Protein AF-A0A0Q6K0P2-F1 (afdb_monomer_lite)

pLDDT: mean 86.23, std 14.96, range [40.19, 97.38]

Radius of gyration: 13.15 Å; chains: 1; bounding box: 28×29×33 Å

Sequence (103 aa):
MSAYLPEGSTLDDNGKYDAGHGMRYTPYYRDVALSQLDGIWFWHPCGHEIDIPRGPRPGPNGRTNEKWDYTNTECPEKLTIRASIMCDCGFHGYLTNGRWEPC

Structure (mmCIF, N/CA/C/O backbone):
data_AF-A0A0Q6K0P2-F1
#
_entry.id   AF-A0A0Q6K0P2-F1
#
loop_
_atom_site.group_PDB
_atom_site.id
_atom_site.type_symbol
_atom_site.label_atom_id
_atom_site.label_alt_id
_atom_site.label_comp_id
_atom_site.label_asym_id
_atom_site.label_entity_id
_atom_site.label_seq_id
_atom_site.pdbx_PDB_ins_code
_atom_site.Cartn_x
_atom_site.Cartn_y
_atom_site.Cartn_z
_atom_site.occupancy
_atom_site.B_iso_or_equiv
_atom_site.auth_seq_id
_atom_site.auth_comp_id
_atom_site.auth_asym_id
_atom_site.auth_atom_id
_atom_site.pdbx_PDB_model_num
ATOM 1 N N . MET A 1 1 ? -10.956 15.823 3.655 1.00 54.72 1 MET A N 1
ATOM 2 C CA . MET A 1 1 ? -10.616 15.110 4.904 1.00 54.72 1 MET A CA 1
ATOM 3 C C . MET A 1 1 ? -9.116 14.895 4.905 1.00 54.72 1 MET A C 1
ATOM 5 O O . MET A 1 1 ? -8.576 14.618 3.839 1.00 54.72 1 MET A O 1
ATOM 9 N N . SER A 1 2 ? -8.444 15.110 6.033 1.00 74.38 2 SER A N 1
ATOM 10 C CA . SER A 1 2 ? -7.011 14.823 6.155 1.00 74.38 2 SER A CA 1
ATOM 11 C C . SER A 1 2 ? -6.817 13.310 6.219 1.00 74.38 2 SER A C 1
ATOM 13 O O . SER A 1 2 ? -7.520 12.652 6.978 1.00 74.38 2 SER A O 1
ATOM 15 N N . ALA A 1 3 ? -5.915 12.761 5.408 1.00 87.56 3 ALA A N 1
ATOM 16 C CA . ALA A 1 3 ? -5.555 11.349 5.479 1.00 87.56 3 ALA A CA 1
ATOM 17 C C . ALA A 1 3 ? -4.618 11.122 6.674 1.00 87.56 3 ALA A C 1
ATOM 19 O O . ALA A 1 3 ? -3.645 11.860 6.835 1.00 87.56 3 ALA A O 1
ATOM 20 N N . TYR A 1 4 ? -4.905 10.112 7.492 1.00 93.88 4 TYR A N 1
ATOM 21 C CA . TYR A 1 4 ? -4.058 9.702 8.612 1.00 93.88 4 TYR A CA 1
ATOM 22 C C . TYR A 1 4 ? -3.139 8.562 8.174 1.00 93.88 4 TYR A C 1
ATOM 24 O O . TYR A 1 4 ? -3.572 7.660 7.461 1.00 93.88 4 TYR A O 1
ATOM 32 N N . LEU A 1 5 ? -1.870 8.608 8.575 1.00 93.31 5 LEU A N 1
ATOM 33 C CA . LEU A 1 5 ? -0.864 7.601 8.232 1.00 93.31 5 LEU A CA 1
ATOM 34 C C . LEU A 1 5 ? -0.452 6.821 9.489 1.00 93.31 5 LEU A C 1
ATOM 36 O O . LEU A 1 5 ? -0.560 7.362 10.593 1.00 93.31 5 LEU A O 1
ATOM 40 N N . PRO A 1 6 ? 0.050 5.581 9.343 1.00 92.19 6 PRO A N 1
ATOM 41 C CA . PRO A 1 6 ? 0.675 4.858 10.440 1.00 92.19 6 PRO A CA 1
ATOM 42 C C . PRO A 1 6 ? 1.779 5.674 11.115 1.00 92.19 6 PRO A C 1
ATOM 44 O O 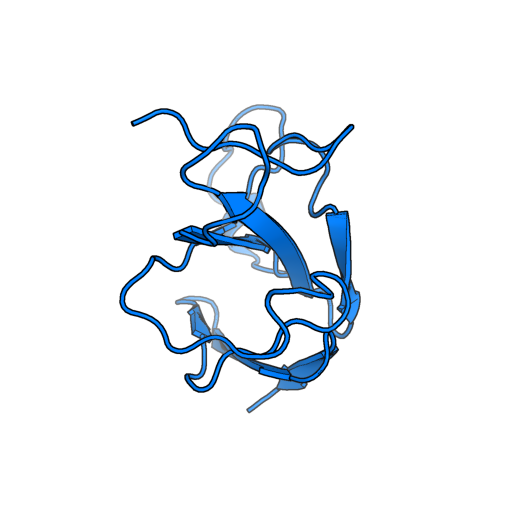. PRO A 1 6 ? 2.444 6.489 10.476 1.00 92.19 6 PRO A O 1
ATOM 47 N N . GLU A 1 7 ? 2.032 5.400 12.392 1.00 90.38 7 GLU A N 1
ATOM 48 C CA . GLU A 1 7 ? 3.052 6.108 13.167 1.00 90.38 7 GLU A CA 1
ATOM 49 C C . GLU A 1 7 ? 4.419 6.119 12.461 1.00 90.38 7 GLU A C 1
ATOM 51 O O . GLU A 1 7 ? 4.871 5.103 11.922 1.00 90.38 7 GLU A O 1
ATOM 56 N N . GLY A 1 8 ? 5.054 7.294 12.442 1.00 86.19 8 GLY A N 1
ATOM 57 C CA . GLY A 1 8 ? 6.356 7.519 11.814 1.00 86.19 8 GLY A CA 1
ATOM 58 C C . GLY A 1 8 ? 6.345 7.540 10.283 1.00 86.19 8 GLY A C 1
ATOM 59 O O . GLY A 1 8 ? 7.385 7.824 9.694 1.00 86.19 8 GLY A O 1
ATOM 60 N N . SER A 1 9 ? 5.206 7.271 9.636 1.00 90.25 9 SER A N 1
ATOM 61 C CA . SER A 1 9 ? 5.111 7.288 8.179 1.00 90.25 9 SER A CA 1
ATOM 62 C C . SER A 1 9 ? 4.792 8.664 7.622 1.00 90.25 9 SER A C 1
ATOM 64 O O . SER A 1 9 ? 4.014 9.438 8.182 1.00 90.25 9 SER A O 1
ATOM 66 N N . THR A 1 10 ? 5.385 8.952 6.470 1.00 89.75 10 THR A N 1
ATOM 67 C CA . THR A 1 10 ? 5.161 10.182 5.706 1.00 89.75 10 THR A CA 1
ATOM 68 C C . THR A 1 10 ? 5.077 9.833 4.228 1.00 89.75 10 THR A C 1
ATOM 70 O O . THR A 1 10 ? 5.522 8.770 3.824 1.00 89.75 10 THR A O 1
ATOM 73 N N . LEU A 1 11 ? 4.551 10.717 3.383 1.00 85.62 11 LEU A N 1
ATOM 74 C CA . LEU A 1 11 ? 4.569 10.462 1.936 1.00 85.62 11 LEU A CA 1
ATOM 75 C C . LEU A 1 11 ? 5.983 10.518 1.328 1.00 85.62 11 LEU A C 1
ATOM 77 O O . LEU A 1 11 ? 6.155 10.121 0.182 1.00 85.62 11 LEU A O 1
ATOM 81 N N . ASP A 1 12 ? 6.975 10.977 2.092 1.00 84.50 12 ASP A N 1
ATOM 82 C CA . ASP A 1 12 ? 8.378 11.045 1.682 1.00 84.50 12 ASP A CA 1
ATOM 83 C C . ASP A 1 12 ? 9.183 9.812 2.157 1.00 84.50 12 ASP A C 1
ATOM 85 O O . ASP A 1 12 ? 10.374 9.712 1.868 1.00 84.50 12 ASP A O 1
ATOM 89 N N . ASP A 1 13 ? 8.571 8.866 2.890 1.00 84.44 13 ASP A N 1
ATOM 90 C CA . ASP A 1 13 ? 9.260 7.687 3.448 1.00 84.44 13 ASP A CA 1
ATOM 91 C C . ASP A 1 13 ? 9.496 6.549 2.435 1.00 84.44 13 ASP A C 1
ATOM 93 O O . ASP A 1 13 ? 10.089 5.525 2.780 1.00 84.44 13 ASP A O 1
ATOM 97 N N . ASN A 1 14 ? 9.086 6.752 1.176 1.00 86.94 14 ASN A N 1
ATOM 98 C CA . ASN A 1 14 ? 9.159 5.779 0.085 1.00 86.94 14 ASN A CA 1
ATOM 99 C C . ASN A 1 14 ? 8.421 4.462 0.391 1.00 86.94 14 ASN A C 1
ATOM 101 O O . ASN A 1 14 ? 8.881 3.383 0.015 1.00 86.94 14 ASN A O 1
ATOM 105 N N . GLY A 1 15 ? 7.291 4.548 1.091 1.00 90.56 15 GLY A N 1
ATOM 106 C CA . GLY A 1 15 ? 6.457 3.406 1.431 1.00 90.56 15 GLY A CA 1
ATOM 107 C C . GLY A 1 15 ? 6.914 2.709 2.709 1.00 90.56 15 GLY A C 1
ATOM 108 O O . GLY A 1 15 ? 8.046 2.241 2.824 1.00 90.56 15 GLY A O 1
ATOM 109 N N . LYS A 1 16 ? 5.988 2.568 3.659 1.00 94.75 16 LYS A N 1
ATOM 110 C CA . LYS A 1 16 ? 6.216 1.923 4.955 1.00 94.75 16 LYS A CA 1
ATOM 111 C C . LYS A 1 16 ? 6.501 0.430 4.815 1.00 94.75 16 LYS A C 1
ATOM 113 O O . LYS A 1 16 ? 7.315 -0.115 5.558 1.00 94.75 16 LYS A O 1
ATOM 118 N N . TYR A 1 17 ? 5.799 -0.233 3.899 1.00 95.94 17 TYR A N 1
ATOM 119 C CA . TYR A 1 17 ? 5.866 -1.676 3.708 1.00 95.94 17 TYR A CA 1
ATOM 120 C C . TYR A 1 17 ? 6.465 -2.018 2.348 1.00 95.94 17 TYR A C 1
ATOM 122 O O . TYR A 1 17 ? 5.986 -1.554 1.313 1.00 95.94 17 TYR A O 1
ATOM 130 N N . ASP A 1 18 ? 7.496 -2.863 2.360 1.00 95.62 18 ASP A N 1
ATOM 131 C CA . ASP A 1 18 ? 8.099 -3.430 1.156 1.00 95.62 18 ASP A CA 1
ATOM 132 C C . ASP A 1 18 ? 7.329 -4.684 0.720 1.00 95.62 18 ASP A C 1
ATOM 134 O O . ASP A 1 18 ? 7.354 -5.719 1.397 1.00 95.62 18 ASP A O 1
ATOM 138 N N . ALA A 1 19 ? 6.639 -4.581 -0.416 1.00 95.56 19 ALA A N 1
ATOM 139 C CA . ALA A 1 19 ? 5.843 -5.660 -0.982 1.00 95.56 19 ALA A CA 1
ATOM 140 C C . ALA A 1 19 ? 6.646 -6.558 -1.941 1.00 95.56 19 ALA A C 1
ATOM 142 O O . ALA A 1 19 ? 6.118 -7.565 -2.411 1.00 95.56 19 ALA A O 1
ATOM 143 N N . GLY A 1 20 ? 7.924 -6.259 -2.196 1.00 94.56 20 GLY A N 1
ATOM 144 C CA . GLY A 1 20 ? 8.747 -6.949 -3.188 1.00 94.56 20 GLY A CA 1
ATOM 145 C C . GLY A 1 20 ? 8.528 -6.437 -4.615 1.00 94.56 20 GLY A C 1
ATOM 146 O O . GLY A 1 20 ? 7.667 -5.602 -4.873 1.00 94.56 20 GLY A O 1
ATOM 147 N N . HIS A 1 21 ? 9.349 -6.911 -5.560 1.00 91.62 21 HIS A N 1
ATOM 148 C CA . HIS A 1 21 ? 9.298 -6.515 -6.982 1.00 91.62 21 HIS A CA 1
ATOM 149 C C . HIS A 1 21 ? 9.391 -4.994 -7.232 1.00 91.62 21 HIS A C 1
ATOM 151 O O . HIS A 1 21 ? 8.886 -4.480 -8.228 1.00 91.62 21 HIS A O 1
ATOM 157 N N . GLY A 1 22 ? 10.043 -4.268 -6.318 1.00 89.44 22 GLY A N 1
ATOM 158 C CA . GLY A 1 22 ? 10.134 -2.807 -6.356 1.00 89.44 22 GLY A CA 1
ATOM 159 C C . GLY A 1 22 ? 8.849 -2.085 -5.941 1.00 89.44 22 GLY A C 1
ATOM 160 O O . GLY A 1 22 ? 8.822 -0.860 -5.996 1.00 89.44 22 GLY A O 1
ATOM 161 N N . MET A 1 23 ? 7.811 -2.813 -5.519 1.00 92.56 23 MET A N 1
ATOM 162 C CA . MET A 1 23 ? 6.565 -2.255 -5.008 1.00 92.56 23 MET A CA 1
ATOM 163 C C . MET A 1 23 ? 6.661 -1.998 -3.507 1.00 92.56 23 MET A C 1
ATOM 165 O O . MET A 1 23 ? 7.043 -2.873 -2.726 1.00 92.56 23 MET A O 1
ATOM 169 N N . ARG A 1 24 ? 6.234 -0.813 -3.084 1.00 94.94 24 ARG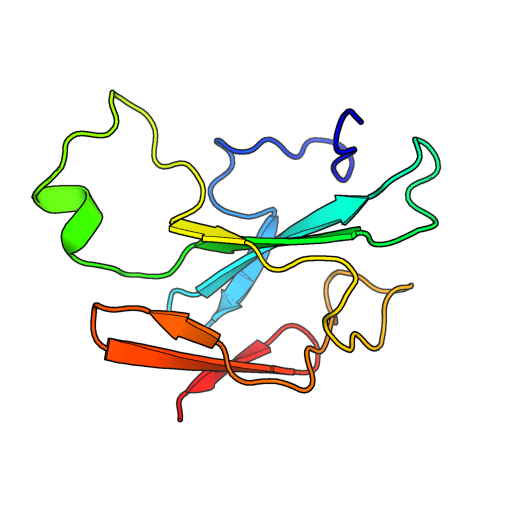 A N 1
ATOM 170 C CA . ARG A 1 24 ? 6.066 -0.448 -1.678 1.00 94.94 24 ARG A CA 1
ATOM 171 C C . ARG A 1 24 ? 4.732 0.239 -1.476 1.00 94.94 24 ARG A C 1
ATOM 173 O O . ARG A 1 24 ? 4.182 0.818 -2.412 1.00 94.94 24 ARG A O 1
ATOM 180 N N . TYR A 1 25 ? 4.203 0.189 -0.262 1.00 95.25 25 TYR A N 1
ATOM 181 C CA . TYR A 1 25 ? 2.933 0.833 0.042 1.00 95.25 25 TYR A CA 1
ATOM 182 C C . TYR A 1 25 ? 2.849 1.344 1.477 1.00 95.25 25 TYR A C 1
ATOM 184 O O . TYR A 1 25 ? 3.512 0.849 2.389 1.00 95.25 25 TYR A O 1
ATOM 192 N N . THR A 1 26 ? 1.982 2.335 1.661 1.00 96.50 26 THR A N 1
ATOM 193 C CA . THR A 1 26 ? 1.603 2.884 2.961 1.00 96.50 26 THR A CA 1
ATOM 194 C C . THR A 1 26 ? 0.081 3.006 2.988 1.00 96.50 26 THR A C 1
ATOM 196 O O . THR A 1 26 ? -0.476 3.744 2.169 1.00 96.50 26 THR A O 1
ATOM 199 N N . PRO A 1 27 ? -0.620 2.307 3.895 1.00 96.00 27 PRO A N 1
ATOM 200 C CA . PRO A 1 27 ? -2.051 2.500 4.081 1.00 96.00 27 PRO A CA 1
ATOM 201 C C . PRO A 1 27 ? -2.330 3.897 4.634 1.00 96.00 27 PRO A C 1
ATOM 203 O O . PRO A 1 27 ? -1.523 4.459 5.375 1.00 96.00 27 PRO A O 1
ATOM 206 N N . TYR A 1 28 ? -3.481 4.457 4.287 1.00 95.75 28 TYR A N 1
ATOM 207 C CA . TYR A 1 28 ? -3.957 5.705 4.858 1.00 95.75 28 TYR A CA 1
ATOM 208 C C . TYR A 1 28 ? -5.419 5.580 5.283 1.00 95.75 28 TYR A C 1
ATOM 210 O O . TYR A 1 28 ? -6.203 4.828 4.701 1.00 95.75 28 TYR A O 1
ATOM 218 N N . TYR A 1 29 ? -5.769 6.309 6.335 1.00 95.56 29 TYR A N 1
ATOM 219 C CA . TYR A 1 29 ? -6.979 6.092 7.117 1.00 95.56 29 TYR A CA 1
ATOM 220 C C . TYR A 1 29 ? -7.802 7.370 7.231 1.00 95.56 29 TYR A C 1
ATOM 222 O O . TYR A 1 29 ? -7.283 8.483 7.089 1.00 95.56 29 TYR A O 1
ATOM 230 N N . ARG A 1 30 ? -9.095 7.204 7.514 1.00 93.56 30 ARG A N 1
ATOM 231 C CA . ARG A 1 30 ? -10.042 8.318 7.704 1.00 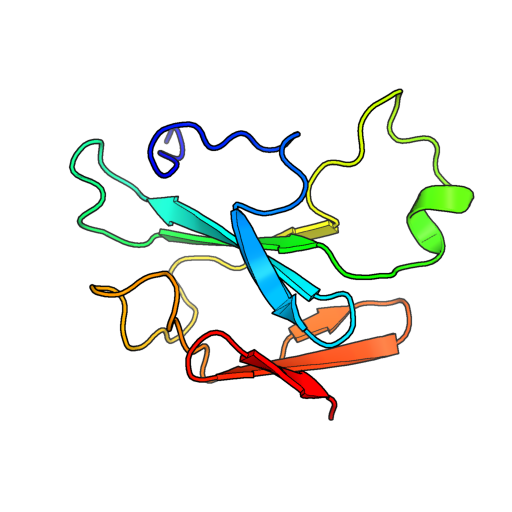93.56 30 ARG A CA 1
ATOM 232 C C . ARG A 1 30 ? -10.007 8.918 9.097 1.00 93.56 30 ARG A C 1
ATOM 234 O O . ARG A 1 30 ? -10.452 10.048 9.283 1.00 93.56 30 ARG A O 1
ATOM 241 N N . ASP A 1 31 ? -9.514 8.155 10.062 1.00 93.44 31 ASP A N 1
ATOM 242 C CA . ASP A 1 31 ? -9.546 8.499 11.473 1.00 93.44 31 ASP A CA 1
ATOM 243 C C . ASP A 1 31 ? -8.165 8.367 12.122 1.00 93.44 31 ASP A C 1
ATOM 245 O O . ASP A 1 31 ? -7.298 7.624 11.663 1.00 93.44 31 ASP A O 1
ATOM 249 N N . VAL A 1 32 ? -7.979 9.105 13.218 1.00 91.38 32 VAL A N 1
ATOM 250 C CA . VAL A 1 32 ? -6.730 9.129 13.992 1.00 91.38 32 VAL A CA 1
ATOM 251 C C . VAL A 1 32 ? -6.456 7.816 14.734 1.00 91.38 32 VAL A C 1
ATOM 253 O O . VAL A 1 32 ? -5.312 7.547 15.083 1.00 91.38 32 VAL A O 1
ATOM 256 N N . ALA A 1 33 ? -7.483 6.994 14.971 1.00 92.75 33 ALA A N 1
ATOM 257 C CA . ALA A 1 33 ? -7.335 5.675 15.580 1.00 92.75 33 ALA A CA 1
ATOM 258 C C . ALA A 1 33 ? -6.870 4.609 14.568 1.00 92.75 33 ALA A C 1
ATOM 260 O O . ALA A 1 33 ? -6.638 3.468 14.960 1.00 92.75 33 ALA A O 1
ATOM 261 N N . LEU A 1 34 ? -6.720 4.980 13.288 1.00 92.81 34 LEU A N 1
ATOM 262 C CA . LEU A 1 34 ? -6.337 4.114 12.173 1.00 92.81 34 LEU A CA 1
ATOM 263 C C . LEU A 1 34 ? -7.277 2.907 12.005 1.00 92.81 34 LEU A C 1
ATOM 265 O O . LEU A 1 34 ? -6.852 1.820 11.619 1.00 92.81 34 LEU A O 1
ATOM 269 N N . SER A 1 35 ? -8.566 3.093 12.303 1.00 90.88 35 SER A N 1
ATOM 270 C CA . SER A 1 35 ? -9.553 2.005 12.306 1.00 90.88 35 SER A CA 1
ATOM 271 C C . SER A 1 35 ? -10.275 1.822 10.968 1.00 90.88 35 SER A C 1
ATOM 273 O O . SER A 1 35 ? -10.711 0.721 10.637 1.00 90.88 35 SER A O 1
ATOM 275 N N . GLN A 1 36 ? -10.390 2.891 10.177 1.00 92.31 36 GLN A N 1
ATOM 276 C CA . GLN A 1 36 ? -11.065 2.891 8.882 1.00 92.31 36 GLN A CA 1
ATOM 277 C C . GLN A 1 36 ? -10.066 3.149 7.760 1.00 92.31 36 GLN A C 1
ATOM 279 O O . GLN A 1 36 ? -9.670 4.294 7.515 1.00 92.31 36 GLN A O 1
ATOM 284 N N . LEU A 1 37 ? -9.667 2.075 7.075 1.00 94.31 37 LEU A N 1
ATOM 285 C CA . LEU A 1 37 ? -8.816 2.152 5.892 1.00 94.31 37 LEU A CA 1
ATOM 286 C C . LEU A 1 37 ? -9.541 2.917 4.777 1.00 94.31 37 LEU A C 1
ATOM 288 O O . LEU A 1 37 ? -10.652 2.560 4.391 1.00 94.31 37 LEU A O 1
ATOM 292 N N . ASP A 1 38 ? -8.898 3.959 4.258 1.00 95.31 38 ASP A N 1
ATOM 293 C CA . ASP A 1 38 ? -9.381 4.722 3.104 1.00 95.31 38 ASP A CA 1
ATOM 294 C C . ASP A 1 38 ? -8.665 4.295 1.818 1.00 95.31 38 ASP A C 1
ATOM 296 O O . ASP A 1 38 ? -9.206 4.433 0.730 1.00 95.31 38 ASP A O 1
ATOM 300 N N . GLY A 1 39 ? -7.455 3.745 1.919 1.00 94.88 39 GLY A N 1
ATOM 301 C CA . GLY A 1 39 ? -6.761 3.118 0.801 1.00 94.88 39 GLY A CA 1
ATOM 302 C C . GLY A 1 39 ? -5.271 2.963 1.055 1.00 94.88 39 GLY A C 1
ATOM 303 O O . GLY A 1 39 ? -4.815 3.015 2.197 1.00 94.88 39 GLY A O 1
ATOM 304 N N . ILE A 1 40 ? -4.504 2.788 -0.018 1.00 95.25 40 ILE A N 1
ATOM 305 C CA . ILE A 1 40 ? -3.044 2.779 0.028 1.00 95.25 40 ILE A CA 1
ATOM 306 C C . ILE A 1 40 ? -2.458 3.836 -0.898 1.00 95.25 40 ILE A C 1
ATOM 308 O O . ILE A 1 40 ? -2.955 4.072 -2.000 1.00 95.25 40 ILE A O 1
ATOM 312 N N . TRP A 1 41 ? -1.369 4.445 -0.451 1.00 94.31 41 TRP A N 1
ATOM 313 C CA . TRP A 1 41 ? -0.376 5.050 -1.325 1.00 94.31 41 TRP A CA 1
ATOM 314 C C . TRP A 1 41 ? 0.602 3.968 -1.751 1.00 94.31 41 TRP A C 1
ATOM 316 O O . TRP A 1 41 ? 0.937 3.101 -0.940 1.00 94.31 41 TRP A O 1
ATOM 326 N N . PHE A 1 42 ? 1.057 4.013 -2.996 1.00 92.06 42 PHE A N 1
ATOM 327 C CA . PHE A 1 42 ? 2.013 3.042 -3.498 1.00 92.06 42 PHE A CA 1
ATOM 328 C C . PHE A 1 42 ? 3.128 3.666 -4.329 1.00 92.06 42 PHE A C 1
ATOM 330 O O . PHE A 1 42 ? 2.940 4.675 -5.013 1.00 92.06 42 PHE A O 1
ATOM 337 N N . TRP A 1 43 ? 4.276 3.000 -4.271 1.00 91.62 43 TRP A N 1
ATOM 338 C CA . TRP A 1 43 ? 5.501 3.303 -4.989 1.00 91.62 43 TRP A CA 1
ATOM 339 C C . TRP A 1 43 ? 5.885 2.069 -5.779 1.00 91.62 43 TRP A C 1
ATOM 341 O O . TRP A 1 43 ? 5.859 0.962 -5.247 1.00 91.62 43 TRP A O 1
ATOM 351 N N . HIS A 1 44 ? 6.233 2.250 -7.041 1.00 87.62 44 HIS A N 1
ATOM 352 C CA . HIS A 1 44 ? 6.683 1.167 -7.902 1.00 87.62 44 HIS A CA 1
ATOM 353 C C . HIS A 1 44 ? 7.778 1.698 -8.832 1.00 87.62 44 HIS A C 1
ATOM 355 O O . HIS A 1 44 ? 7.887 2.916 -8.996 1.00 87.62 44 HIS A O 1
ATOM 361 N N . PRO A 1 45 ? 8.597 0.832 -9.452 1.00 82.19 45 PRO A N 1
ATOM 362 C CA . PRO A 1 45 ? 9.775 1.257 -10.198 1.00 82.19 45 PRO A CA 1
ATOM 363 C C . PRO A 1 45 ? 9.380 1.799 -11.581 1.00 82.19 45 PRO A C 1
ATOM 365 O O . PRO A 1 45 ? 9.597 1.148 -12.602 1.00 82.19 45 PRO A O 1
ATOM 368 N N . CYS A 1 46 ? 8.752 2.976 -11.633 1.00 76.75 46 CYS A N 1
ATOM 369 C CA . CYS A 1 46 ? 8.416 3.634 -12.891 1.00 76.75 46 CYS A CA 1
ATOM 370 C C . CYS A 1 46 ? 9.563 4.526 -13.379 1.00 76.75 46 CYS A C 1
ATOM 372 O O . CYS A 1 46 ? 10.133 5.312 -12.628 1.00 76.75 46 CYS A O 1
ATOM 374 N N . GLY A 1 47 ? 9.865 4.449 -14.678 1.00 58.44 47 GLY A N 1
ATOM 375 C CA . GLY A 1 47 ? 10.834 5.347 -1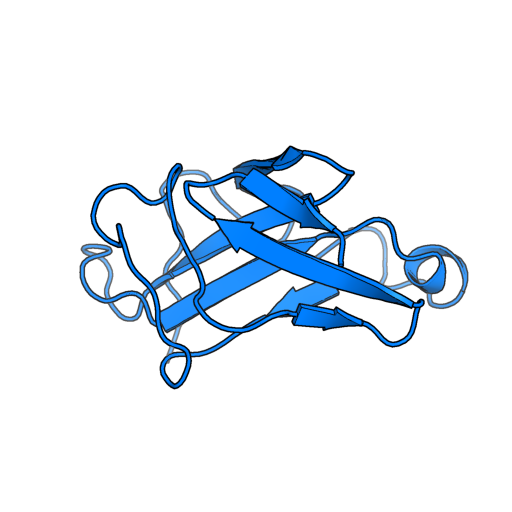5.318 1.00 58.44 47 GLY A CA 1
ATOM 376 C C . GLY A 1 47 ? 10.366 6.807 -15.392 1.00 58.44 47 GLY A C 1
ATOM 377 O O . GLY A 1 47 ? 11.180 7.696 -15.604 1.00 58.44 47 GLY A O 1
ATOM 378 N N . HIS A 1 48 ? 9.075 7.080 -15.168 1.00 52.75 48 HIS A N 1
ATOM 379 C CA . HIS A 1 48 ? 8.510 8.433 -15.237 1.00 52.75 48 HIS A CA 1
ATOM 380 C C . HIS A 1 48 ? 8.970 9.363 -14.103 1.00 52.75 48 HIS A C 1
ATOM 382 O O . HIS A 1 48 ? 8.809 10.576 -14.230 1.00 52.75 48 HIS A O 1
ATOM 388 N N . GLU A 1 49 ? 9.574 8.843 -13.028 1.00 48.53 49 GLU A N 1
ATOM 389 C CA . GLU A 1 49 ? 10.276 9.694 -12.054 1.00 48.53 49 GLU A CA 1
ATOM 390 C C . GLU A 1 49 ? 11.526 10.362 -12.642 1.00 48.53 49 GLU A C 1
ATOM 392 O O . GLU A 1 49 ? 11.949 11.403 -12.144 1.00 48.53 49 GLU A O 1
ATOM 397 N N . ILE A 1 50 ? 12.095 9.805 -13.717 1.00 47.69 50 ILE A N 1
ATOM 398 C CA . ILE A 1 50 ? 13.297 10.341 -14.367 1.00 47.69 50 ILE A CA 1
ATOM 399 C C . ILE A 1 50 ? 12.939 11.507 -15.309 1.00 47.69 50 ILE A C 1
ATOM 401 O O . ILE A 1 50 ? 13.701 12.467 -15.405 1.00 47.69 50 ILE A O 1
ATOM 405 N N . ASP A 1 51 ? 11.760 11.476 -15.943 1.00 40.19 51 ASP A N 1
ATOM 406 C CA . ASP A 1 51 ? 11.379 12.435 -16.997 1.00 40.19 51 ASP A CA 1
ATOM 407 C C . ASP A 1 51 ? 10.504 13.608 -16.521 1.00 40.19 51 ASP A C 1
ATOM 409 O O . ASP A 1 51 ? 10.319 14.586 -17.249 1.00 40.19 51 ASP A O 1
ATOM 413 N N . ILE A 1 52 ? 9.971 13.556 -15.296 1.00 43.75 52 ILE A N 1
ATOM 414 C CA . ILE A 1 52 ? 9.240 14.674 -14.688 1.00 43.75 52 ILE A CA 1
ATOM 415 C C . ILE A 1 52 ? 9.859 14.933 -13.313 1.00 43.75 52 ILE A C 1
ATOM 417 O O . ILE A 1 52 ? 9.536 14.208 -12.370 1.00 43.75 52 ILE A O 1
ATOM 421 N N . PRO A 1 53 ? 10.715 15.959 -13.145 1.00 40.88 53 PRO A N 1
ATOM 422 C CA . PRO A 1 53 ? 11.309 16.258 -11.853 1.00 40.88 53 PRO A CA 1
ATOM 423 C C . PRO A 1 53 ? 10.206 16.761 -10.916 1.00 40.88 53 PRO A C 1
ATOM 425 O O . PRO A 1 53 ? 9.902 17.954 -10.859 1.00 40.88 53 PRO A O 1
ATOM 428 N N . ARG A 1 54 ? 9.577 15.849 -10.167 1.00 43.09 54 ARG A N 1
ATOM 429 C CA . ARG A 1 54 ? 8.663 16.171 -9.065 1.00 43.09 54 ARG A CA 1
ATOM 430 C C . ARG A 1 54 ? 9.473 16.659 -7.863 1.00 43.09 54 ARG A C 1
ATOM 432 O O . ARG A 1 54 ? 9.447 16.067 -6.795 1.00 43.09 54 ARG A O 1
ATOM 439 N N . GLY A 1 55 ? 10.208 17.756 -8.039 1.00 44.41 55 GLY A N 1
ATOM 440 C CA . GLY A 1 55 ? 11.022 18.347 -6.982 1.00 44.41 55 GLY A CA 1
ATOM 441 C C . GLY A 1 55 ? 12.008 17.354 -6.335 1.00 44.41 55 GLY A C 1
ATOM 442 O O . GLY A 1 55 ? 12.283 16.288 -6.877 1.00 44.41 55 GLY A O 1
ATOM 443 N N . PRO A 1 56 ? 12.585 17.699 -5.177 1.00 46.28 56 PRO A N 1
ATOM 444 C CA . PRO A 1 56 ? 13.656 16.920 -4.556 1.00 46.28 56 PRO A CA 1
ATOM 445 C C . PRO A 1 56 ? 13.200 15.641 -3.823 1.00 46.28 56 PRO A C 1
ATOM 447 O O . PRO A 1 56 ? 13.987 15.118 -3.035 1.00 46.28 56 PRO A O 1
ATOM 450 N N . ARG A 1 57 ? 11.953 15.158 -3.978 1.00 55.59 57 ARG A N 1
ATOM 451 C CA . ARG A 1 57 ? 11.414 14.084 -3.115 1.00 55.59 57 ARG A CA 1
ATOM 452 C C . ARG A 1 57 ? 10.559 13.059 -3.878 1.00 55.59 57 ARG A C 1
ATOM 454 O O . ARG A 1 57 ? 9.551 13.457 -4.461 1.00 55.59 57 ARG A O 1
ATOM 461 N N . PRO A 1 58 ? 10.905 11.759 -3.845 1.00 63.69 58 PRO A N 1
ATOM 462 C CA . PRO A 1 58 ? 10.080 10.701 -4.423 1.00 63.69 58 PRO A CA 1
ATOM 463 C C . PRO A 1 58 ? 8.862 10.435 -3.521 1.00 63.69 58 PRO A C 1
ATOM 465 O O . PRO A 1 58 ? 8.920 9.673 -2.557 1.00 63.69 58 PRO A O 1
ATOM 468 N N . GLY A 1 59 ? 7.761 11.134 -3.799 1.00 76.00 59 GLY A N 1
ATOM 469 C CA . GLY A 1 59 ? 6.445 10.836 -3.225 1.00 76.00 59 GLY A CA 1
ATOM 470 C C . GLY A 1 59 ? 5.767 9.652 -3.933 1.00 76.00 59 GLY A C 1
ATOM 471 O O . GLY A 1 59 ? 6.291 9.162 -4.928 1.00 76.00 59 GLY A O 1
ATOM 472 N N . PRO A 1 60 ? 4.588 9.195 -3.477 1.00 86.12 60 PRO A N 1
ATOM 473 C CA . PRO A 1 60 ? 3.924 8.036 -4.069 1.00 86.12 60 PRO A CA 1
ATOM 474 C C . PRO A 1 60 ? 3.566 8.247 -5.543 1.00 86.12 60 PRO A C 1
ATOM 476 O O . PRO A 1 60 ? 3.090 9.311 -5.959 1.00 86.12 60 PRO A O 1
ATOM 479 N N . ASN A 1 61 ? 3.736 7.185 -6.325 1.00 83.62 61 ASN A N 1
ATOM 480 C CA . ASN A 1 61 ? 3.484 7.145 -7.765 1.00 83.62 61 ASN A CA 1
ATOM 481 C C . ASN A 1 61 ? 1.995 6.891 -8.061 1.00 83.62 61 ASN A C 1
ATOM 483 O O . ASN A 1 61 ? 1.535 7.146 -9.173 1.00 83.62 61 ASN A O 1
ATOM 487 N N . GLY A 1 62 ? 1.215 6.475 -7.057 1.00 87.44 62 GLY A N 1
ATOM 488 C CA . GLY A 1 62 ? -0.239 6.406 -7.137 1.00 87.44 62 GLY A CA 1
ATOM 489 C C . GLY A 1 62 ? -0.926 6.144 -5.797 1.00 87.44 62 GLY A C 1
ATOM 490 O O . GLY A 1 62 ? -0.285 5.991 -4.754 1.00 87.44 62 GLY A O 1
ATOM 491 N N . ARG A 1 63 ? -2.262 6.119 -5.836 1.00 91.94 63 ARG A N 1
ATOM 492 C CA . ARG A 1 63 ? -3.108 5.678 -4.721 1.00 91.94 63 ARG A CA 1
ATOM 493 C C . ARG A 1 63 ? -4.354 4.958 -5.186 1.00 91.94 63 ARG A C 1
ATOM 495 O O . ARG A 1 63 ? -4.878 5.234 -6.265 1.00 91.94 63 ARG A O 1
ATOM 502 N N . THR A 1 64 ? -4.857 4.104 -4.315 1.00 93.12 64 THR A N 1
ATOM 503 C CA . THR A 1 64 ? -6.212 3.559 -4.388 1.00 93.12 64 THR A CA 1
ATOM 504 C C . THR A 1 64 ? -7.188 4.461 -3.614 1.00 93.12 64 THR A C 1
ATOM 506 O O . THR A 1 64 ? -6.879 5.625 -3.363 1.00 93.12 64 THR A O 1
ATOM 509 N N . ASN A 1 65 ? -8.398 3.981 -3.314 1.00 91.44 65 ASN A N 1
ATOM 510 C CA . ASN A 1 65 ? -9.379 4.665 -2.462 1.00 91.44 65 ASN A CA 1
ATOM 511 C C . ASN A 1 65 ? -10.338 3.656 -1.804 1.00 91.44 65 ASN A C 1
ATOM 513 O O . ASN A 1 65 ? -10.160 2.445 -1.964 1.00 91.44 65 ASN A O 1
ATOM 517 N N . GLU A 1 66 ? -11.357 4.138 -1.093 1.00 88.88 66 GLU A N 1
ATOM 518 C CA . GLU A 1 66 ? -12.247 3.325 -0.261 1.00 88.88 66 GLU A CA 1
ATOM 519 C C . GLU A 1 66 ? -13.158 2.399 -1.065 1.00 88.88 66 GLU A C 1
ATOM 521 O O . GLU A 1 66 ? -13.794 1.511 -0.508 1.00 88.88 66 GLU A O 1
ATOM 526 N N . LYS A 1 67 ? -13.281 2.645 -2.374 1.00 91.69 67 LYS A N 1
ATOM 527 C CA . LYS A 1 67 ? -14.146 1.870 -3.270 1.00 91.69 67 LYS A CA 1
ATOM 528 C C . LYS A 1 67 ? -13.489 0.572 -3.725 1.00 91.69 67 LYS A C 1
ATOM 530 O O . LYS A 1 67 ? -14.116 -0.202 -4.439 1.00 91.69 67 LYS A O 1
ATOM 535 N N . TRP A 1 68 ? -12.218 0.381 -3.387 1.00 93.69 68 TRP A N 1
ATOM 536 C CA . TRP A 1 68 ? -11.488 -0.844 -3.662 1.00 93.69 68 TRP A CA 1
ATOM 537 C C . TRP A 1 68 ? -11.733 -1.859 -2.549 1.00 93.69 68 TRP A C 1
ATOM 539 O O . TRP A 1 68 ? -11.883 -1.500 -1.383 1.00 93.69 68 TRP A O 1
ATOM 549 N N . ASP A 1 69 ? -11.724 -3.135 -2.916 1.00 94.00 69 ASP A N 1
ATOM 550 C CA . ASP A 1 69 ? -11.887 -4.223 -1.960 1.00 94.00 69 ASP A CA 1
ATOM 551 C C . ASP A 1 69 ? -10.545 -4.580 -1.314 1.00 94.00 69 ASP A C 1
ATOM 553 O O . ASP A 1 69 ? -9.640 -5.102 -1.981 1.00 94.00 69 ASP A O 1
ATOM 557 N N . TYR A 1 70 ? -10.457 -4.351 -0.002 1.00 94.88 70 TYR A N 1
ATOM 558 C CA . TYR A 1 70 ? -9.317 -4.730 0.831 1.00 94.88 70 TYR A CA 1
ATOM 559 C C . TYR A 1 70 ? -9.665 -5.888 1.766 1.00 94.88 70 TYR A C 1
ATOM 561 O O . TYR A 1 70 ? -10.782 -5.977 2.276 1.00 94.88 70 TYR A O 1
ATOM 569 N N . THR A 1 71 ? -8.686 -6.745 2.052 1.00 95.94 71 THR A N 1
ATOM 570 C CA . THR A 1 71 ? -8.752 -7.713 3.159 1.00 95.94 71 THR A CA 1
ATOM 571 C C . THR A 1 71 ? -7.487 -7.636 4.015 1.00 95.94 71 THR A C 1
ATOM 573 O O . THR A 1 71 ? -6.476 -7.078 3.580 1.00 95.94 71 THR A O 1
ATOM 576 N N . ASN A 1 72 ? -7.543 -8.198 5.228 1.00 94.69 72 ASN A N 1
ATOM 577 C CA . ASN A 1 72 ? -6.495 -8.107 6.258 1.00 94.69 72 ASN A CA 1
ATOM 578 C C . ASN A 1 72 ? -6.224 -6.656 6.700 1.00 94.69 72 ASN A C 1
ATOM 580 O O . ASN A 1 72 ? -5.079 -6.258 6.912 1.00 94.69 72 ASN A O 1
ATOM 584 N N . THR A 1 73 ? -7.269 -5.831 6.792 1.00 93.38 73 THR A N 1
ATOM 585 C CA . THR A 1 73 ? -7.156 -4.397 7.116 1.00 93.38 73 THR A CA 1
ATOM 586 C C . THR A 1 73 ? -6.630 -4.135 8.530 1.00 93.38 73 THR A C 1
ATOM 588 O O . THR A 1 73 ? -6.101 -3.063 8.808 1.00 93.38 73 THR A O 1
ATOM 591 N N . GLU A 1 74 ? -6.756 -5.123 9.411 1.00 91.69 74 GLU A N 1
ATOM 592 C CA . GLU A 1 74 ? -6.265 -5.154 10.787 1.00 91.69 74 GLU A CA 1
ATOM 593 C C . GLU A 1 74 ? -4.772 -5.506 10.912 1.00 91.69 74 GLU A C 1
ATOM 595 O O . GLU A 1 74 ? -4.174 -5.257 11.957 1.00 91.69 74 GLU A O 1
ATOM 600 N N . CYS A 1 75 ? -4.158 -6.054 9.857 1.00 93.62 75 CYS A N 1
ATOM 601 C CA . CYS A 1 75 ? -2.723 -6.343 9.773 1.00 93.62 75 CYS A CA 1
ATOM 602 C C . CYS A 1 75 ? -2.158 -5.676 8.513 1.00 93.62 75 CYS A C 1
ATOM 604 O O . CYS A 1 75 ? -1.987 -6.347 7.489 1.00 93.62 75 CYS A O 1
ATOM 606 N N . PRO A 1 76 ? -1.904 -4.355 8.539 1.00 91.88 76 PRO A N 1
ATOM 607 C CA . PRO A 1 76 ? -1.655 -3.589 7.325 1.00 91.88 76 PRO A CA 1
ATOM 608 C C . PRO A 1 76 ? -0.399 -4.009 6.558 1.00 91.88 76 PRO A C 1
ATOM 610 O O . PRO A 1 76 ? -0.350 -3.817 5.353 1.00 91.88 76 PRO A O 1
ATOM 613 N N . GLU A 1 77 ? 0.580 -4.636 7.209 1.00 94.94 77 GLU A N 1
ATOM 614 C CA . GLU A 1 77 ? 1.753 -5.244 6.572 1.00 94.94 77 GLU A CA 1
ATOM 615 C C . GLU A 1 77 ? 1.434 -6.507 5.749 1.00 94.94 77 GLU A C 1
ATOM 617 O O . GLU A 1 77 ? 2.274 -6.971 4.980 1.00 94.94 77 GLU A O 1
ATOM 622 N N . LYS A 1 78 ? 0.224 -7.061 5.900 1.00 96.75 78 LYS A N 1
ATOM 623 C CA . LYS A 1 78 ? -0.322 -8.221 5.175 1.00 96.75 78 LYS A CA 1
ATOM 624 C C . LYS A 1 78 ? -1.552 -7.857 4.339 1.00 96.75 78 LYS A C 1
ATOM 626 O O . LYS A 1 78 ? -2.360 -8.734 4.013 1.00 96.75 78 LYS A O 1
ATOM 631 N N . LEU A 1 79 ? -1.716 -6.581 3.993 1.00 96.44 79 LEU A N 1
ATOM 632 C CA . LEU A 1 79 ? -2.880 -6.108 3.253 1.00 96.44 79 LEU A CA 1
ATOM 633 C C . LEU A 1 79 ? -3.024 -6.846 1.913 1.00 96.44 79 LEU A C 1
ATOM 635 O O . LEU A 1 79 ? -2.040 -7.173 1.249 1.00 96.44 79 LEU A O 1
ATOM 639 N N . THR A 1 80 ? -4.264 -7.105 1.515 1.00 96.75 80 THR A N 1
ATOM 640 C CA . THR A 1 80 ? -4.600 -7.661 0.199 1.00 96.75 80 THR A CA 1
ATOM 641 C C . THR A 1 80 ? -5.576 -6.739 -0.512 1.00 96.75 80 THR A C 1
ATOM 643 O O . THR A 1 80 ? -6.494 -6.215 0.116 1.00 96.75 80 THR A O 1
ATOM 646 N N . ILE A 1 81 ? -5.397 -6.575 -1.818 1.00 95.06 81 ILE A N 1
ATOM 647 C CA . ILE A 1 81 ? -6.265 -5.827 -2.722 1.00 95.06 81 ILE A CA 1
ATOM 648 C C . ILE A 1 81 ? -6.800 -6.817 -3.753 1.00 95.06 81 ILE A C 1
ATOM 650 O O . ILE A 1 81 ? -6.022 -7.487 -4.427 1.00 95.06 81 ILE A O 1
ATOM 654 N N . ARG A 1 82 ? -8.126 -6.926 -3.894 1.00 90.50 82 ARG A N 1
ATOM 655 C CA . ARG A 1 82 ? -8.721 -7.899 -4.835 1.00 90.50 82 ARG A CA 1
ATOM 656 C C . ARG A 1 82 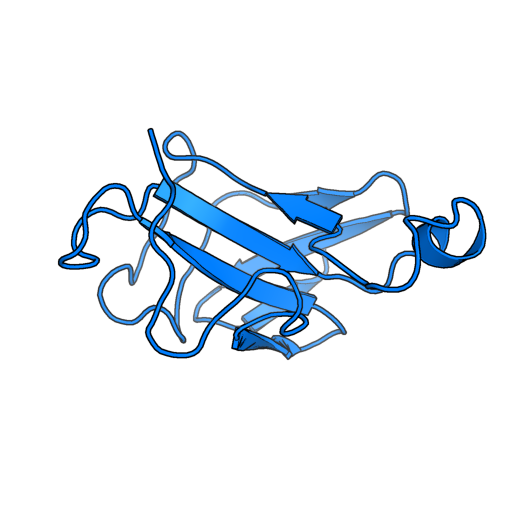? -8.570 -7.518 -6.307 1.00 90.50 82 ARG A C 1
ATOM 658 O O . ARG A 1 82 ? -8.686 -8.381 -7.170 1.00 90.50 82 ARG A O 1
ATOM 665 N N . ALA A 1 83 ? -8.361 -6.238 -6.596 1.00 90.00 83 ALA A N 1
ATOM 666 C CA . ALA A 1 83 ? -8.166 -5.732 -7.947 1.00 90.00 83 ALA A CA 1
ATOM 667 C C . ALA A 1 83 ? -6.675 -5.577 -8.276 1.00 90.00 83 ALA A C 1
ATOM 669 O O . ALA A 1 83 ? -5.864 -5.247 -7.410 1.00 90.00 83 ALA A O 1
ATOM 670 N N . SER A 1 84 ? -6.326 -5.762 -9.550 1.00 91.88 84 SER A N 1
ATOM 671 C CA . SER A 1 84 ? -4.984 -5.455 -10.043 1.00 91.88 84 SER A CA 1
ATOM 672 C C . SER A 1 84 ? -4.792 -3.950 -10.228 1.00 91.88 84 SER A C 1
ATOM 674 O O . SER A 1 84 ? -5.693 -3.262 -10.711 1.00 91.88 84 SER A O 1
ATOM 676 N N . ILE A 1 85 ? -3.601 -3.452 -9.917 1.00 90.94 85 ILE A N 1
ATOM 677 C CA . ILE A 1 85 ? -3.173 -2.078 -10.179 1.00 90.94 85 ILE A CA 1
ATOM 678 C C . ILE A 1 85 ? -2.324 -2.093 -11.451 1.00 90.94 85 ILE A C 1
ATOM 680 O O . ILE A 1 85 ? -1.368 -2.859 -11.542 1.00 90.94 85 ILE A O 1
ATOM 684 N N . MET A 1 86 ? -2.670 -1.248 -12.421 1.00 90.56 86 MET A N 1
ATOM 685 C CA . MET A 1 86 ? -1.917 -1.051 -13.660 1.00 90.56 86 MET A CA 1
ATOM 686 C C . MET A 1 86 ? -1.471 0.408 -13.743 1.00 90.56 86 MET A C 1
ATOM 688 O O . MET A 1 86 ? -2.299 1.314 -13.652 1.00 90.56 86 MET A O 1
ATOM 692 N N . CYS A 1 87 ? -0.170 0.627 -13.903 1.00 85.25 87 CYS A N 1
ATOM 693 C CA . CYS A 1 87 ? 0.407 1.929 -14.214 1.00 85.25 87 CYS A CA 1
ATOM 694 C C . CYS A 1 87 ? 0.655 2.060 -15.722 1.00 85.25 87 CYS A C 1
ATOM 696 O O . CYS A 1 87 ? 0.957 1.074 -16.396 1.00 85.25 87 CYS A O 1
ATOM 698 N N . ASP A 1 88 ? 0.645 3.291 -16.228 1.00 84.00 88 ASP A N 1
ATOM 699 C CA . ASP A 1 88 ? 0.950 3.621 -17.624 1.00 84.00 88 ASP A CA 1
ATOM 700 C C . ASP A 1 88 ? 2.358 3.175 -18.064 1.00 84.00 88 ASP A C 1
ATOM 702 O O . ASP A 1 88 ? 2.587 2.940 -19.248 1.00 84.00 88 ASP A O 1
ATOM 706 N N . CYS A 1 89 ? 3.302 2.984 -17.130 1.00 82.75 89 CYS A N 1
ATOM 707 C CA . CYS A 1 89 ? 4.638 2.461 -17.444 1.00 82.75 89 CYS A CA 1
ATOM 708 C C . CYS A 1 89 ? 4.675 0.934 -17.671 1.00 82.75 89 CYS A C 1
ATOM 710 O O . CYS A 1 89 ? 5.759 0.359 -17.765 1.00 82.75 89 CYS A O 1
ATOM 712 N N . GLY A 1 90 ? 3.518 0.263 -17.681 1.00 86.12 90 GLY A N 1
ATOM 713 C CA . GLY A 1 90 ? 3.391 -1.188 -17.840 1.00 86.12 90 GLY A CA 1
ATOM 714 C C . GLY A 1 90 ? 3.575 -1.992 -16.551 1.00 86.12 90 GLY A C 1
ATOM 715 O O . GLY A 1 90 ? 3.495 -3.216 -16.582 1.00 86.12 90 GLY A O 1
ATOM 716 N N . PHE A 1 91 ? 3.798 -1.335 -15.408 1.00 89.50 91 PHE A N 1
ATOM 717 C CA . PHE A 1 91 ? 3.826 -2.017 -14.114 1.00 89.50 91 PHE A CA 1
ATOM 718 C C . PHE A 1 91 ? 2.409 -2.474 -13.749 1.00 89.50 91 PHE A C 1
ATOM 720 O O . PHE A 1 91 ? 1.525 -1.641 -13.540 1.00 89.50 91 PHE A O 1
ATOM 727 N N . HIS A 1 92 ? 2.192 -3.788 -13.700 1.00 92.62 92 HIS A N 1
ATOM 728 C CA . HIS A 1 92 ? 0.880 -4.401 -13.503 1.00 92.62 92 HIS A CA 1
ATOM 729 C C . HIS A 1 92 ? 0.982 -5.616 -12.580 1.00 92.62 92 HIS A C 1
ATOM 731 O O . HIS A 1 92 ? 1.933 -6.392 -12.651 1.00 92.62 92 HIS A O 1
ATOM 737 N N . GLY A 1 93 ? 0.025 -5.741 -11.668 1.00 94.44 93 GLY A N 1
ATOM 738 C CA . GLY A 1 93 ? 0.004 -6.794 -10.662 1.00 94.44 93 GLY A CA 1
ATOM 739 C C . GLY A 1 93 ? -1.036 -6.516 -9.588 1.00 94.44 93 GLY A C 1
ATOM 740 O O . GLY A 1 93 ? -1.862 -5.611 -9.724 1.00 94.44 93 GLY A O 1
ATOM 741 N N . TYR A 1 94 ? -1.008 -7.283 -8.509 1.00 95.12 94 TYR A N 1
ATOM 742 C CA . TYR A 1 94 ? -1.907 -7.118 -7.369 1.00 95.12 94 TYR A CA 1
ATOM 743 C C . TYR A 1 94 ? -1.157 -7.310 -6.051 1.00 95.12 94 TYR A C 1
ATOM 745 O O . TYR A 1 94 ? -0.144 -8.002 -5.983 1.00 95.12 94 TYR A O 1
ATOM 753 N N . LEU A 1 95 ? -1.658 -6.680 -4.987 1.00 96.69 95 LEU A N 1
ATOM 754 C CA . LEU A 1 95 ? -1.127 -6.839 -3.636 1.00 96.69 95 LEU A CA 1
ATOM 755 C C . LEU A 1 95 ? -1.895 -7.961 -2.932 1.00 96.69 95 LEU A C 1
ATOM 757 O O . LEU A 1 95 ? -3.101 -7.845 -2.737 1.00 96.69 95 LEU A O 1
ATOM 761 N N . THR A 1 96 ? -1.220 -9.027 -2.521 1.00 96.75 96 THR A N 1
ATOM 762 C CA . THR A 1 96 ? -1.807 -10.145 -1.778 1.00 96.75 96 THR A CA 1
ATOM 763 C C . THR A 1 96 ? -0.951 -10.504 -0.577 1.00 96.75 96 THR A C 1
ATOM 765 O O . THR A 1 96 ? 0.257 -10.689 -0.679 1.00 96.75 96 THR A O 1
ATOM 768 N N . ASN A 1 97 ? -1.574 -10.569 0.597 1.00 97.00 97 ASN A N 1
ATOM 769 C CA . ASN A 1 97 ? -0.914 -10.863 1.867 1.00 97.00 97 ASN A CA 1
ATOM 770 C C . ASN A 1 97 ? 0.368 -10.029 2.100 1.00 97.00 97 ASN A C 1
ATOM 772 O O . ASN A 1 97 ? 1.389 -10.546 2.557 1.00 97.00 97 ASN A O 1
ATOM 776 N N . GLY A 1 98 ? 0.328 -8.743 1.735 1.00 97.00 98 GLY A N 1
ATOM 777 C CA . GLY A 1 98 ? 1.458 -7.818 1.840 1.00 97.00 98 GLY A CA 1
ATOM 778 C C . GLY A 1 98 ? 2.558 -8.000 0.793 1.00 97.00 98 GLY A C 1
ATOM 779 O O . GLY A 1 98 ? 3.601 -7.360 0.904 1.00 97.00 98 GLY A O 1
ATOM 780 N N . ARG A 1 99 ? 2.354 -8.856 -0.213 1.00 97.38 99 ARG A N 1
ATOM 781 C CA . ARG A 1 99 ? 3.287 -9.117 -1.314 1.00 97.38 99 ARG A CA 1
ATOM 782 C C . ARG A 1 99 ? 2.705 -8.683 -2.645 1.00 97.38 99 ARG A C 1
ATOM 784 O O . ARG A 1 99 ? 1.516 -8.846 -2.894 1.00 97.38 99 ARG A O 1
ATOM 791 N N . TRP A 1 100 ? 3.543 -8.097 -3.484 1.00 96.56 100 TRP A N 1
ATOM 792 C CA . TRP A 1 100 ? 3.182 -7.752 -4.844 1.00 96.56 100 TRP A CA 1
ATOM 793 C C . TRP A 1 100 ? 3.397 -8.951 -5.758 1.00 96.56 100 TRP A C 1
ATOM 795 O O . TRP A 1 100 ? 4.504 -9.480 -5.818 1.00 96.56 100 TRP A O 1
ATOM 805 N N . GLU A 1 101 ? 2.362 -9.327 -6.498 1.00 96.44 101 GLU A N 1
ATOM 806 C CA . GLU A 1 101 ? 2.402 -10.393 -7.495 1.00 96.44 101 GLU A CA 1
ATOM 807 C C . GLU A 1 101 ? 2.235 -9.774 -8.890 1.00 96.44 101 GLU A C 1
ATOM 809 O O . GLU A 1 101 ? 1.182 -9.188 -9.171 1.00 96.44 101 GLU A O 1
ATOM 814 N N . PRO A 1 102 ? 3.260 -9.849 -9.761 1.00 92.94 102 PRO A N 1
ATOM 815 C CA . PRO A 1 102 ? 3.163 -9.384 -11.142 1.00 92.94 102 PRO A CA 1
ATOM 816 C C . PRO A 1 102 ? 2.092 -10.146 -11.940 1.00 92.94 102 PRO A C 1
ATOM 818 O O . PRO A 1 102 ? 1.875 -11.339 -11.713 1.00 92.94 102 PRO A O 1
ATOM 821 N N . CYS A 1 103 ? 1.452 -9.460 -12.889 1.00 88.19 103 CYS A N 1
ATOM 822 C CA . CYS A 1 103 ? 0.541 -10.057 -13.872 1.00 88.19 103 CYS A CA 1
ATOM 823 C C . CYS A 1 10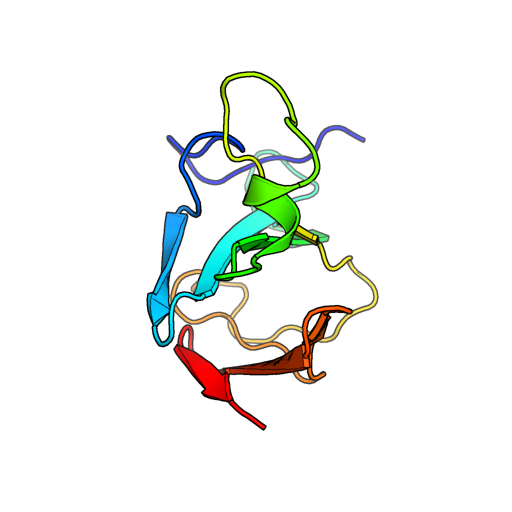3 ? 1.219 -10.314 -15.222 1.00 88.19 103 CYS A C 1
ATOM 825 O O . CYS A 1 103 ? 2.125 -9.535 -15.593 1.00 88.19 103 CYS A O 1
#

Foldseek 3Di:
DDWAWPPPDDQQPQAPEDQDQQKHKTWTAPDPVLPHTFWIFMAHPAPVCVVDVPDPGDGGPDIDGPPWDWPPSVPVCQIWTPDWDADPSGFIFTRGGNHTDGD

Secondary structure (DSSP, 8-state):
-PPB--TT--TTSS-SEEEETTEEEEEEESSTTS-SEEEEEEE---THHHHS--TTS---SEE--TTS-EE-TTSGGG-EESSPEE-TTS-EEEEETTEEEE-